Protein AF-A0A6V7GVI1-F1 (afdb_monomer)

InterPro domains:
  IPR004117 Olfactory receptor, insect [PF02949] (1-52)

pLDDT: mean 88.95, std 4.43, range [66.81, 94.38]

Sequence (52 aa):
SEAISRAAYSLPWYQYPCSLRNPTNLLIIRSQRPVRLTAGKFAVLSLETFAS

Solvent-accessible surface area (backbone atoms only — not comparable to full-atom values): 3184 Å² total; per-residue (Å²): 60,67,70,58,23,55,54,55,64,71,46,72,55,90,76,45,57,75,85,48,35,58,60,51,50,52,49,35,62,54,19,74,60,47,88,70,54,55,56,92,81,80,41,67,67,46,76,71,59,68,79,100

Secondary structure (DSSP, 8-state):
-HHHHHHHHHS-GGGS-HHHHHHHHHHHHHHTS----EETTTEE--HHHH--

Radius of gyration: 15.23 Å; Cα contacts (8 Å, |Δi|>4): 35; chains: 1; bounding box: 30×15×44 Å

Organism: NCBI:txid395501

Nearest PDB structures (foldseek):
  8v02-assembly1_D  TM=7.290E-01  e=6.313E-02  Aedes aegypti
  8z9a-assembly1_D  TM=7.413E-01  e=2.280E+00  Acyrthosiphon pisum

Foldseek 3Di:
DVVQLVVLVPDPLVPDDPVSNVVSVVSNVVPVDDDFDADVNPGTDDPVVVVD

Mean predicted aligned error: 5.01 Å

Structure (mmCIF, N/CA/C/O backbone):
data_AF-A0A6V7GVI1-F1
#
_entry.id   AF-A0A6V7GVI1-F1
#
loop_
_atom_site.group_PDB
_atom_site.id
_atom_site.type_symbol
_atom_site.label_atom_id
_atom_site.label_alt_id
_atom_site.label_comp_id
_atom_site.label_asym_id
_atom_site.label_entity_id
_atom_site.label_seq_id
_atom_site.pdbx_PDB_ins_code
_atom_site.Cartn_x
_atom_site.Cartn_y
_atom_site.Cartn_z
_atom_site.occupancy
_atom_site.B_iso_or_equiv
_atom_site.auth_seq_id
_atom_site.auth_co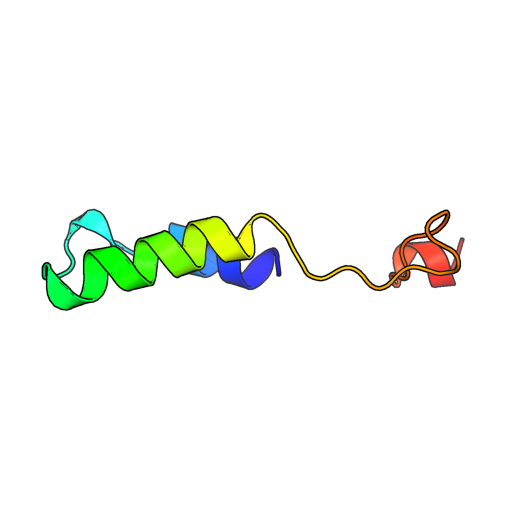mp_id
_atom_site.auth_asym_id
_atom_site.auth_atom_id
_atom_site.pdbx_PDB_model_num
ATOM 1 N N . SER A 1 1 ? -0.585 -2.054 -4.455 1.00 76.75 1 SER A N 1
ATOM 2 C CA . SER A 1 1 ? -1.247 -3.038 -5.333 1.00 76.75 1 SER A CA 1
ATOM 3 C C . SER A 1 1 ? -2.728 -2.732 -5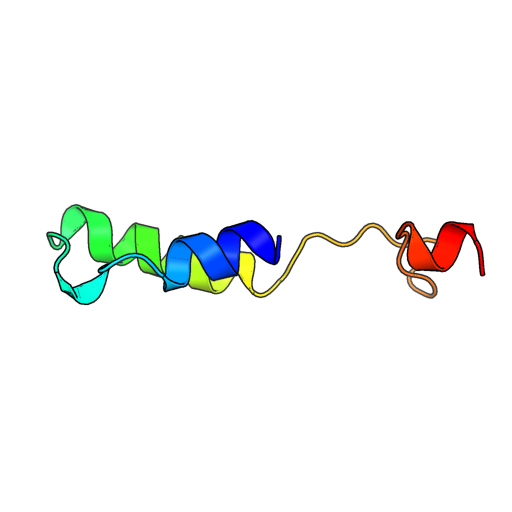.303 1.00 76.75 1 SER A C 1
ATOM 5 O O . SER A 1 1 ? -3.244 -2.493 -4.214 1.00 76.75 1 SER A O 1
ATOM 7 N N . GLU A 1 2 ? -3.387 -2.676 -6.458 1.00 84.69 2 GLU 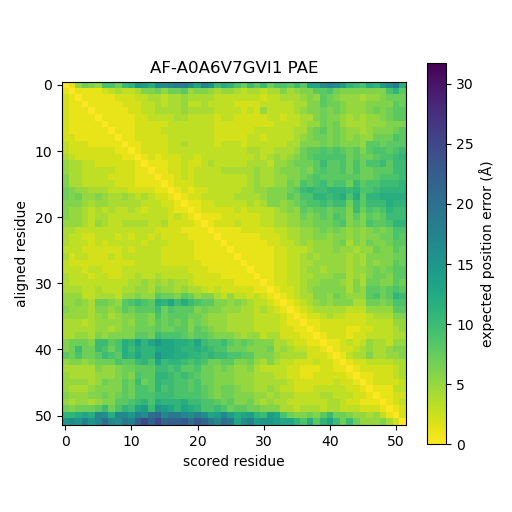A N 1
ATOM 8 C CA . GLU A 1 2 ? -4.797 -2.273 -6.553 1.00 84.69 2 GLU A CA 1
ATOM 9 C C . GLU A 1 2 ? -5.722 -3.190 -5.741 1.00 84.69 2 GLU A C 1
ATOM 11 O O . GLU A 1 2 ? -6.601 -2.703 -5.034 1.00 84.69 2 GLU A O 1
ATOM 16 N N . ALA A 1 3 ? -5.459 -4.500 -5.745 1.00 89.31 3 ALA A N 1
ATOM 17 C CA . ALA A 1 3 ? -6.237 -5.472 -4.980 1.00 89.31 3 ALA A CA 1
ATOM 18 C C . ALA A 1 3 ? -6.192 -5.200 -3.465 1.00 89.31 3 ALA A C 1
ATOM 20 O O . ALA A 1 3 ? -7.220 -5.229 -2.797 1.00 89.31 3 ALA A O 1
ATOM 21 N N . ILE A 1 4 ? -5.011 -4.856 -2.936 1.00 88.62 4 ILE A N 1
ATOM 22 C CA . ILE A 1 4 ? -4.829 -4.511 -1.517 1.00 88.62 4 ILE A CA 1
ATOM 23 C C . ILE A 1 4 ? -5.585 -3.224 -1.173 1.00 88.62 4 ILE A C 1
ATOM 25 O O . ILE A 1 4 ? -6.219 -3.161 -0.126 1.00 88.62 4 ILE A O 1
ATOM 29 N N . SER A 1 5 ? -5.552 -2.222 -2.057 1.00 87.62 5 SER A N 1
ATOM 30 C CA . SER A 1 5 ? -6.299 -0.969 -1.873 1.00 87.62 5 SER A CA 1
ATOM 31 C C . SER A 1 5 ? -7.801 -1.216 -1.796 1.00 87.62 5 SER A C 1
ATOM 33 O O . SER A 1 5 ? -8.456 -0.781 -0.851 1.00 87.62 5 SER A O 1
ATOM 35 N N . ARG A 1 6 ? -8.337 -1.982 -2.754 1.00 90.38 6 ARG A N 1
ATOM 36 C CA . ARG A 1 6 ? -9.760 -2.341 -2.803 1.00 90.38 6 ARG A CA 1
ATOM 37 C C . ARG A 1 6 ? -10.181 -3.131 -1.566 1.00 90.38 6 ARG A C 1
ATOM 39 O O . ARG A 1 6 ? -11.180 -2.782 -0.944 1.00 90.38 6 ARG A O 1
ATOM 46 N N . ALA A 1 7 ? -9.394 -4.134 -1.174 1.00 91.81 7 ALA A N 1
ATOM 47 C CA . ALA A 1 7 ? -9.653 -4.915 0.031 1.00 91.81 7 ALA A CA 1
ATOM 48 C C . ALA A 1 7 ? -9.634 -4.028 1.286 1.00 91.81 7 ALA A C 1
ATOM 50 O O . ALA A 1 7 ? -10.594 -4.034 2.051 1.00 91.81 7 ALA A O 1
ATOM 51 N N . ALA A 1 8 ? -8.598 -3.202 1.460 1.00 89.81 8 ALA A N 1
ATOM 52 C CA . ALA A 1 8 ? -8.468 -2.318 2.615 1.00 89.81 8 ALA A CA 1
ATOM 53 C C . ALA A 1 8 ? -9.599 -1.280 2.703 1.00 89.81 8 ALA A C 1
ATOM 55 O O . ALA A 1 8 ? -10.104 -1.007 3.788 1.00 89.81 8 ALA A O 1
ATOM 56 N N . TYR A 1 9 ? -10.026 -0.729 1.563 1.00 89.06 9 TYR A N 1
ATOM 57 C CA . TYR A 1 9 ? -11.134 0.222 1.497 1.00 89.06 9 TYR A CA 1
ATOM 58 C C . TYR A 1 9 ? -12.492 -0.422 1.811 1.00 89.06 9 TYR A C 1
ATOM 60 O O . TYR A 1 9 ? -13.342 0.220 2.419 1.00 89.06 9 TYR A O 1
ATOM 68 N N . SER A 1 10 ? -12.689 -1.689 1.433 1.00 92.31 10 SER A N 1
ATOM 69 C CA . SER A 1 10 ? -13.930 -2.432 1.702 1.00 92.31 10 SER A CA 1
ATOM 70 C C . SER A 1 10 ? -14.124 -2.832 3.172 1.00 92.31 10 SER A C 1
ATOM 72 O O . SER A 1 10 ? -15.223 -3.224 3.562 1.00 92.31 10 SER A O 1
ATOM 74 N N . LEU A 1 11 ? -13.081 -2.724 4.000 1.00 89.94 11 LEU A N 1
ATOM 75 C CA . LEU A 1 11 ? -13.169 -2.986 5.436 1.00 89.94 11 LEU A CA 1
ATOM 76 C C . LEU A 1 11 ? -14.000 -1.894 6.133 1.00 89.94 11 LEU A C 1
ATOM 78 O O . LEU A 1 11 ? -13.920 -0.723 5.753 1.00 89.94 11 LEU A O 1
ATOM 82 N N . PRO A 1 12 ? -14.725 -2.211 7.221 1.00 92.44 12 PRO A N 1
ATOM 83 C CA . PRO A 1 12 ? -15.431 -1.219 8.032 1.00 92.44 12 PRO A CA 1
ATOM 84 C C . PRO A 1 12 ? -14.459 -0.431 8.937 1.00 92.44 12 PRO A C 1
ATOM 86 O O . PRO A 1 12 ? -14.640 -0.345 10.149 1.00 92.44 12 PRO A O 1
ATOM 89 N N . TRP A 1 13 ? -13.406 0.156 8.358 1.00 89.00 13 TRP A N 1
ATOM 90 C CA . TRP A 1 13 ? -12.297 0.827 9.057 1.00 89.00 13 TRP A CA 1
ATOM 91 C C . TRP A 1 13 ? -12.750 1.985 9.960 1.00 89.00 13 TRP A C 1
ATOM 93 O O . TRP A 1 13 ? -12.087 2.321 10.941 1.00 89.00 13 TRP A O 1
ATOM 103 N N . TYR A 1 14 ? -13.906 2.581 9.668 1.00 85.31 14 TYR A N 1
ATOM 104 C CA . TYR A 1 14 ? -14.524 3.637 10.471 1.00 85.31 14 TYR A CA 1
ATOM 105 C C . TYR A 1 14 ? -15.059 3.131 11.821 1.00 85.31 14 TYR A C 1
ATOM 107 O O . TYR A 1 14 ? -15.201 3.925 12.754 1.00 85.31 14 TYR A O 1
ATOM 115 N N . GLN A 1 15 ? -15.297 1.823 11.948 1.00 93.50 15 GLN A N 1
ATOM 116 C CA . GLN A 1 15 ? -15.717 1.157 13.185 1.00 93.50 15 GLN A CA 1
ATOM 117 C C . GLN A 1 15 ? -14.529 0.635 14.003 1.00 93.50 15 GLN A C 1
ATOM 119 O O . GLN A 1 15 ? -14.705 0.164 15.123 1.00 93.50 15 GLN A O 1
ATOM 124 N N . TYR A 1 16 ? -13.308 0.702 13.465 1.00 92.25 16 TYR A N 1
ATOM 125 C CA . TYR A 1 16 ? -12.141 0.161 14.147 1.00 92.25 16 TYR A CA 1
ATOM 126 C C . TYR A 1 16 ? -11.746 0.996 15.370 1.00 92.25 16 TYR A C 1
ATOM 128 O O . TYR A 1 16 ? -11.891 2.232 15.358 1.00 92.25 16 TYR A O 1
ATOM 136 N N . PRO A 1 17 ? -11.184 0.336 16.405 1.00 93.25 17 PRO A N 1
ATOM 137 C CA . PRO A 1 17 ? -10.585 1.029 17.534 1.00 93.25 17 PRO A CA 1
ATOM 138 C C . PRO A 1 17 ? -9.466 1.961 17.053 1.00 93.25 17 PRO A C 1
ATOM 140 O O . PRO A 1 17 ? -8.838 1.734 16.014 1.00 93.25 17 PRO A O 1
ATOM 143 N N . CYS A 1 18 ? -9.194 3.019 17.820 1.00 88.06 18 CYS A N 1
ATOM 144 C CA . CYS A 1 18 ? -8.222 4.056 17.450 1.00 88.06 18 CYS A CA 1
ATOM 145 C C . CYS A 1 18 ? -6.831 3.494 17.108 1.00 88.06 18 CYS A C 1
ATOM 147 O O . CYS A 1 18 ? -6.160 4.023 16.225 1.00 88.06 18 CYS A O 1
ATOM 149 N N . SER A 1 19 ? -6.436 2.387 17.744 1.00 91.75 19 SER A N 1
ATOM 150 C CA . SER A 1 19 ? -5.178 1.676 17.486 1.00 91.75 19 SER A CA 1
ATOM 151 C C . SER A 1 19 ? -5.051 1.146 16.055 1.00 91.75 19 SER A C 1
ATOM 153 O O . SER A 1 19 ? -3.949 1.111 15.514 1.00 91.75 19 SER A O 1
ATOM 155 N N . LEU A 1 20 ? -6.163 0.768 15.421 1.00 91.25 20 LEU A N 1
ATOM 156 C CA . LEU A 1 20 ? -6.184 0.214 14.067 1.00 91.25 20 LEU A CA 1
ATOM 157 C C . LEU A 1 20 ? -6.537 1.258 13.004 1.00 91.25 20 LEU A C 1
ATOM 159 O O . LEU A 1 20 ? -6.160 1.106 11.846 1.00 91.25 20 LEU A O 1
ATOM 163 N N . ARG A 1 21 ? -7.195 2.361 13.366 1.00 88.38 21 ARG A N 1
ATOM 164 C CA . ARG A 1 21 ? -7.619 3.393 12.405 1.00 88.38 21 ARG A CA 1
ATOM 165 C C . ARG A 1 21 ? -6.449 4.005 11.623 1.00 88.38 21 ARG A C 1
ATOM 167 O O . ARG A 1 21 ? -6.483 4.057 10.395 1.00 88.38 21 ARG A O 1
ATOM 174 N N . ASN A 1 22 ? -5.391 4.407 12.327 1.00 89.44 22 ASN A N 1
ATOM 175 C CA . ASN A 1 22 ? -4.192 4.998 11.725 1.00 89.44 22 ASN A CA 1
ATOM 176 C C . ASN A 1 22 ? -3.452 4.045 10.771 1.00 89.44 22 ASN A C 1
ATOM 178 O O . ASN A 1 22 ? -3.213 4.438 9.626 1.00 89.44 22 ASN A O 1
ATOM 182 N N . PRO A 1 23 ? -3.108 2.802 11.167 1.00 91.94 23 PRO A N 1
ATOM 183 C CA . PRO A 1 23 ? -2.442 1.882 10.252 1.00 91.94 23 PRO A CA 1
ATOM 184 C C . PRO A 1 23 ? -3.324 1.514 9.055 1.00 91.94 23 PRO A C 1
ATOM 186 O O . PRO A 1 23 ? -2.805 1.438 7.946 1.00 91.94 23 PRO A O 1
ATOM 189 N N . THR A 1 24 ? -4.644 1.374 9.229 1.00 91.44 24 THR A N 1
ATOM 190 C CA . THR A 1 24 ? -5.552 1.074 8.105 1.00 91.44 24 THR A CA 1
ATOM 191 C C . THR A 1 24 ? -5.576 2.220 7.087 1.00 91.44 24 THR A C 1
ATOM 193 O O . THR A 1 24 ? -5.429 1.982 5.889 1.00 91.44 24 THR A O 1
ATOM 196 N N . ASN A 1 25 ? -5.646 3.474 7.549 1.00 89.12 25 ASN A N 1
ATOM 197 C CA . ASN A 1 25 ? -5.552 4.652 6.679 1.00 89.12 25 ASN A CA 1
ATOM 198 C C . ASN A 1 25 ? -4.209 4.736 5.946 1.00 89.12 25 ASN A C 1
ATOM 200 O O . ASN A 1 25 ? -4.175 5.006 4.745 1.00 89.12 25 ASN A O 1
ATOM 204 N N . LEU A 1 26 ? -3.096 4.475 6.638 1.00 90.88 26 LEU A N 1
ATOM 205 C CA . LEU A 1 26 ? -1.772 4.441 6.013 1.00 90.88 26 LEU A CA 1
ATOM 206 C C . LEU A 1 26 ? -1.689 3.370 4.922 1.00 90.88 26 LEU A C 1
ATOM 208 O O . LEU A 1 26 ? -1.107 3.617 3.866 1.00 90.88 26 LEU A O 1
ATOM 212 N N . LEU A 1 27 ? -2.291 2.206 5.158 1.00 91.12 27 LEU A N 1
ATOM 213 C CA . LEU A 1 27 ? -2.326 1.097 4.212 1.00 91.12 27 LEU A CA 1
ATOM 214 C C . LEU A 1 27 ? -3.138 1.469 2.962 1.00 91.12 27 LEU A C 1
ATOM 216 O O . LEU A 1 27 ? -2.641 1.299 1.847 1.00 91.12 27 LEU A O 1
ATOM 220 N N . ILE A 1 28 ? -4.316 2.080 3.139 1.00 90.38 28 ILE A N 1
ATOM 221 C CA . ILE A 1 28 ? -5.139 2.608 2.040 1.00 90.38 28 ILE A CA 1
ATOM 222 C C . ILE A 1 28 ? -4.337 3.636 1.226 1.00 90.38 28 ILE A C 1
ATOM 224 O O . ILE A 1 28 ? -4.138 3.433 0.029 1.00 90.38 28 ILE A O 1
ATOM 228 N N . ILE A 1 29 ? -3.778 4.676 1.855 1.00 90.12 29 ILE A N 1
ATOM 229 C CA . ILE A 1 29 ? -3.015 5.734 1.163 1.00 90.12 29 ILE A CA 1
ATOM 230 C C . ILE A 1 29 ? -1.807 5.161 0.411 1.00 90.12 29 ILE A C 1
ATOM 232 O O . ILE A 1 29 ? -1.560 5.506 -0.745 1.00 90.12 29 ILE A O 1
ATOM 236 N N . ARG A 1 30 ? -1.040 4.260 1.036 1.00 89.69 30 ARG A N 1
ATOM 237 C CA . ARG A 1 30 ? 0.144 3.651 0.407 1.00 89.69 30 ARG A CA 1
ATOM 238 C C . ARG A 1 30 ? -0.229 2.758 -0.768 1.00 89.69 30 ARG A C 1
ATOM 240 O O . ARG A 1 30 ? 0.478 2.736 -1.771 1.00 89.69 30 ARG A O 1
ATOM 247 N N . SER A 1 31 ? -1.342 2.042 -0.669 1.00 88.94 31 SER A N 1
ATOM 248 C CA . SER A 1 31 ? -1.778 1.110 -1.706 1.00 88.94 31 SER A CA 1
ATOM 249 C C . SER A 1 31 ? -2.275 1.791 -2.990 1.00 88.94 31 SER A C 1
ATOM 251 O O . SER A 1 31 ? -2.180 1.165 -4.051 1.00 88.94 31 SER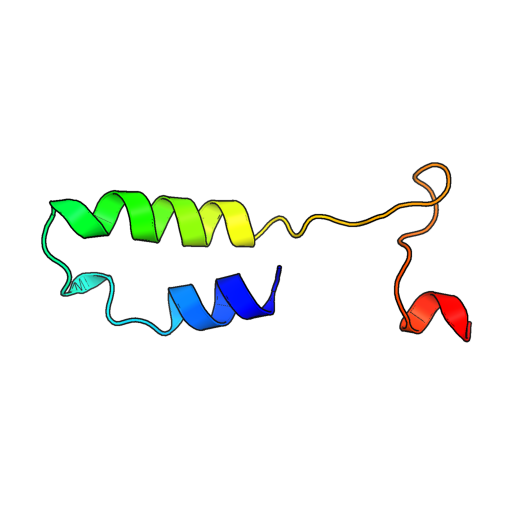 A O 1
ATOM 253 N N . GLN A 1 32 ? -2.697 3.066 -2.919 1.00 85.31 32 GLN A N 1
ATOM 254 C CA . GLN A 1 32 ? -3.082 3.895 -4.076 1.00 85.31 32 GLN A CA 1
ATOM 255 C C . GLN A 1 32 ? -1.936 4.127 -5.068 1.00 85.31 32 GLN A C 1
ATOM 257 O O . GLN A 1 32 ? -2.180 4.400 -6.241 1.00 85.31 32 GLN A O 1
ATOM 262 N N . ARG A 1 33 ? -0.681 3.995 -4.625 1.00 85.94 33 ARG A N 1
ATOM 263 C CA . ARG A 1 33 ? 0.497 4.012 -5.498 1.00 85.94 33 ARG A CA 1
ATOM 264 C C . ARG A 1 33 ? 1.054 2.595 -5.607 1.00 85.94 33 ARG A C 1
ATOM 266 O O . ARG A 1 33 ? 1.941 2.228 -4.836 1.00 85.94 33 ARG A O 1
ATOM 273 N N . PRO A 1 34 ? 0.519 1.752 -6.510 1.00 80.69 34 PRO A N 1
ATOM 274 C CA . PRO A 1 34 ? 1.058 0.417 -6.700 1.00 80.69 34 PRO A CA 1
ATOM 275 C C . PRO A 1 34 ? 2.525 0.501 -7.125 1.00 80.69 34 PRO A C 1
ATOM 277 O O . PRO A 1 34 ? 2.895 1.345 -7.940 1.00 80.69 34 PRO A O 1
ATOM 280 N N . VAL A 1 35 ? 3.350 -0.394 -6.581 1.00 84.00 35 VAL A N 1
ATOM 281 C CA . VAL A 1 35 ? 4.709 -0.604 -7.079 1.00 84.00 35 VAL A CA 1
ATOM 282 C C . VAL A 1 35 ? 4.584 -1.097 -8.517 1.00 84.00 35 VAL A C 1
ATOM 284 O O . VAL A 1 35 ? 3.949 -2.121 -8.765 1.00 84.00 35 VAL A O 1
ATOM 287 N N . ARG A 1 36 ? 5.138 -0.331 -9.456 1.00 88.56 36 ARG A N 1
ATOM 288 C CA . ARG A 1 36 ? 5.155 -0.659 -10.881 1.00 88.56 36 ARG A CA 1
ATOM 289 C C . ARG A 1 36 ? 6.594 -0.914 -11.289 1.00 88.56 36 ARG A C 1
ATOM 291 O O . ARG A 1 36 ? 7.453 -0.060 -11.079 1.00 88.56 36 ARG A O 1
ATOM 298 N N . LEU A 1 37 ? 6.84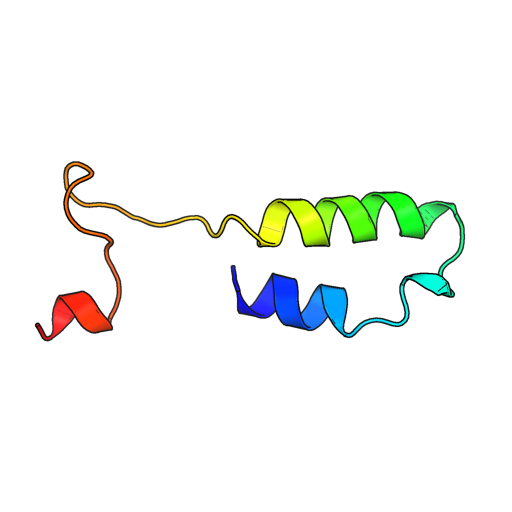3 -2.079 -11.871 1.00 91.44 37 LEU A N 1
ATOM 299 C CA . LEU A 1 37 ? 8.101 -2.333 -12.557 1.00 91.44 37 LEU A CA 1
ATOM 300 C C . LEU A 1 37 ? 8.078 -1.569 -13.877 1.00 91.44 37 LEU A C 1
ATOM 302 O O . LEU A 1 37 ? 7.052 -1.530 -14.552 1.00 91.44 37 LEU A O 1
ATOM 306 N N . THR A 1 38 ? 9.187 -0.921 -14.222 1.00 94.38 38 THR A N 1
ATOM 307 C CA . THR A 1 38 ? 9.298 -0.161 -15.469 1.00 94.38 38 THR A CA 1
ATOM 308 C C . THR A 1 38 ? 10.579 -0.529 -16.203 1.00 94.38 38 THR A C 1
ATOM 310 O O . THR A 1 38 ? 11.620 -0.706 -15.572 1.00 94.38 38 THR A O 1
ATOM 313 N N . ALA A 1 39 ? 10.511 -0.620 -17.530 1.00 92.62 39 ALA A N 1
ATOM 314 C CA . ALA A 1 39 ? 11.677 -0.696 -18.399 1.00 92.62 39 ALA A CA 1
ATOM 315 C C . ALA A 1 39 ? 12.060 0.728 -18.817 1.00 92.62 39 ALA A C 1
ATOM 317 O O . ALA A 1 39 ? 11.263 1.443 -19.426 1.00 92.62 39 ALA A O 1
ATOM 318 N N . GLY A 1 40 ? 13.243 1.180 -18.393 1.00 92.81 40 GLY A N 1
ATOM 319 C CA . GLY A 1 40 ? 13.783 2.502 -18.733 1.00 92.81 40 GLY A CA 1
ATOM 320 C C . GLY A 1 40 ? 12.882 3.702 -18.397 1.00 92.81 40 GLY A C 1
ATOM 321 O O . GLY A 1 40 ? 13.097 4.776 -18.944 1.00 92.81 40 GLY A O 1
ATOM 322 N N . LYS A 1 41 ? 11.885 3.539 -17.510 1.00 88.38 41 LYS A N 1
ATOM 323 C CA . LYS A 1 41 ? 10.835 4.523 -17.160 1.00 88.38 41 LYS A CA 1
ATOM 324 C C . LYS A 1 41 ? 9.841 4.886 -18.277 1.00 88.38 41 LYS A C 1
ATOM 326 O O . LYS A 1 41 ? 8.942 5.679 -18.014 1.00 88.38 41 LYS A O 1
ATOM 331 N N . PHE A 1 42 ? 9.961 4.318 -19.476 1.00 88.88 42 PHE A N 1
ATOM 332 C CA . PHE A 1 42 ? 9.064 4.604 -20.607 1.00 88.88 42 PHE A CA 1
ATOM 333 C C . PHE A 1 42 ? 7.977 3.538 -20.798 1.00 88.88 42 PHE A C 1
ATOM 335 O O . PHE A 1 42 ? 6.939 3.829 -21.382 1.00 88.88 42 PHE A O 1
ATO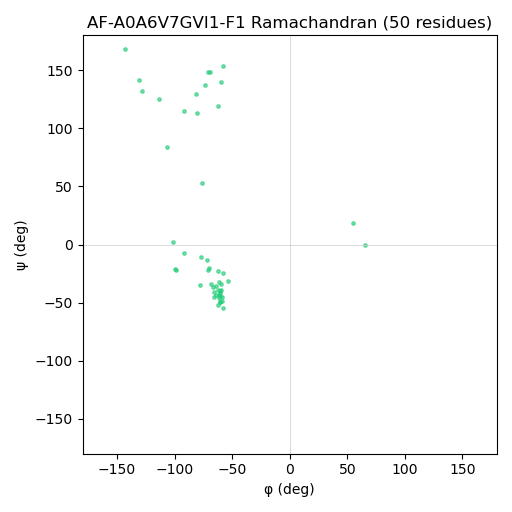M 342 N N . AL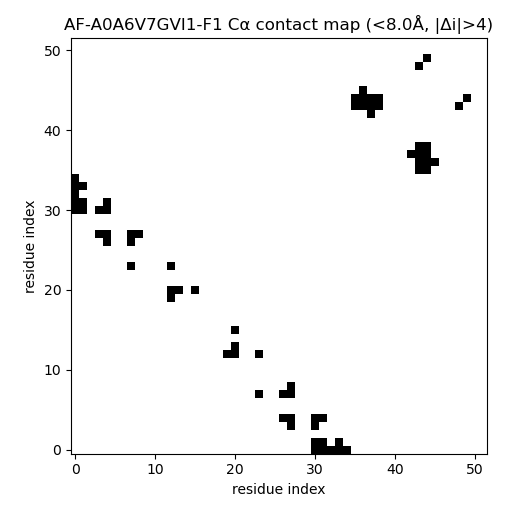A A 1 43 ? 8.184 2.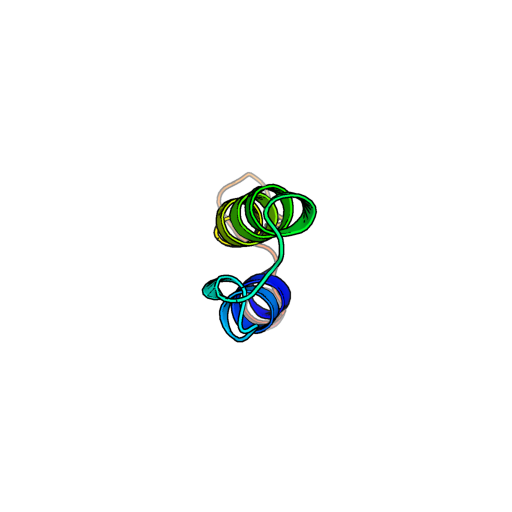326 -20.278 1.00 90.00 43 ALA A N 1
ATOM 343 C CA . ALA A 1 43 ? 7.200 1.251 -20.323 1.00 90.00 43 ALA A CA 1
ATOM 344 C C . ALA A 1 43 ? 6.976 0.678 -18.923 1.00 90.00 43 ALA A C 1
ATOM 346 O O . ALA A 1 43 ? 7.933 0.384 -18.204 1.00 90.00 43 ALA A O 1
ATOM 347 N N . VAL A 1 44 ? 5.714 0.517 -18.526 1.00 93.31 44 VAL A N 1
ATOM 348 C CA . VAL A 1 44 ? 5.347 -0.258 -17.335 1.00 93.31 44 VAL A CA 1
ATOM 349 C C . VAL A 1 44 ? 5.349 -1.727 -17.724 1.00 93.31 44 VAL A C 1
ATOM 351 O O . VAL A 1 44 ? 4.719 -2.084 -18.705 1.00 93.31 44 VAL A O 1
ATOM 354 N N . LEU A 1 45 ? 6.027 -2.572 -16.953 1.00 92.06 45 LEU A N 1
ATOM 355 C CA . LEU A 1 45 ? 6.000 -4.014 -17.155 1.00 92.06 45 LEU A CA 1
ATOM 356 C C . LEU A 1 45 ? 4.723 -4.589 -16.534 1.00 92.06 45 LEU A C 1
ATOM 358 O O . LEU A 1 45 ? 4.542 -4.571 -15.314 1.00 92.06 45 LEU A O 1
ATOM 362 N N . SER A 1 46 ? 3.843 -5.096 -17.385 1.00 90.38 46 SER A N 1
ATOM 363 C CA . SER A 1 46 ? 2.629 -5.835 -17.040 1.00 90.38 46 SER A CA 1
ATOM 364 C C . SER A 1 46 ? 2.384 -6.966 -18.047 1.00 90.38 46 SER A C 1
ATOM 366 O O . SER A 1 46 ? 3.003 -7.012 -19.112 1.00 90.38 46 SER A O 1
ATOM 368 N N . LEU A 1 47 ? 1.458 -7.877 -17.727 1.00 89.31 47 LEU A N 1
ATOM 369 C CA . L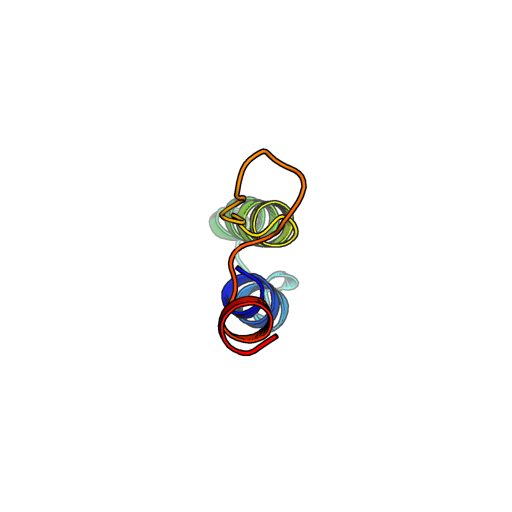EU A 1 47 ? 1.013 -8.910 -18.671 1.00 89.31 47 LEU A CA 1
ATOM 370 C C . LEU A 1 47 ? 0.409 -8.289 -19.943 1.00 89.31 47 LEU A C 1
ATOM 372 O O . LEU A 1 47 ? 0.604 -8.813 -21.033 1.00 89.31 47 LEU A O 1
ATOM 376 N N . GLU A 1 48 ? -0.264 -7.142 -19.811 1.00 88.00 48 GLU A N 1
ATOM 377 C CA . GLU A 1 48 ? -0.815 -6.390 -20.945 1.00 88.00 48 GLU A CA 1
ATOM 378 C C . GLU A 1 48 ? 0.300 -5.958 -21.909 1.00 88.00 48 GLU A C 1
ATOM 380 O O . GLU A 1 48 ? 0.185 -6.156 -23.114 1.00 88.00 48 GLU A O 1
ATOM 385 N N . THR A 1 49 ? 1.421 -5.451 -21.381 1.00 89.19 49 THR A N 1
ATOM 386 C CA . THR A 1 49 ? 2.587 -5.066 -22.198 1.00 89.19 49 THR A CA 1
ATOM 387 C C . THR A 1 49 ? 3.437 -6.241 -22.677 1.00 89.19 49 THR A C 1
ATOM 389 O O . THR A 1 49 ? 4.328 -6.036 -23.488 1.00 89.19 49 THR A O 1
ATOM 392 N N . PHE A 1 50 ? 3.214 -7.456 -22.169 1.00 88.56 50 PHE A N 1
ATOM 393 C CA . PHE A 1 50 ? 3.961 -8.642 -22.600 1.00 88.56 50 PHE A CA 1
ATOM 394 C C . PHE A 1 50 ? 3.456 -9.183 -23.943 1.00 88.56 50 PHE A C 1
ATOM 396 O O . PHE A 1 50 ? 4.243 -9.700 -24.729 1.00 88.56 50 PHE A O 1
ATOM 403 N N . ALA A 1 51 ? 2.148 -9.074 -24.184 1.00 86.12 51 ALA A N 1
ATOM 404 C CA . ALA A 1 51 ? 1.499 -9.535 -25.410 1.00 86.12 51 ALA A CA 1
ATOM 405 C C . ALA A 1 51 ? 1.193 -8.402 -26.412 1.00 86.12 51 ALA A C 1
ATOM 407 O O . ALA A 1 51 ? 0.566 -8.669 -27.436 1.00 86.12 51 ALA A O 1
ATOM 408 N N . SER A 1 52 ? 1.584 -7.161 -26.091 1.00 66.81 52 SER A N 1
ATOM 409 C CA . SER A 1 52 ? 1.462 -6.000 -26.988 1.00 66.81 52 SER A CA 1
ATOM 410 C C . SER A 1 52 ? 2.623 -5.901 -27.969 1.00 66.81 52 SER A C 1
ATOM 412 O O . SER A 1 52 ? 3.737 -6.341 -27.608 1.00 66.81 52 SER A O 1
#